Protein AF-A0A8B8C5D1-F1 (afdb_monomer_lite)

Foldseek 3Di:
DPPPADVVGPDDALLVVLVVVVVVVVVLVVVLLVVQLCVPVQSVDDDDPVCVVCVVVSSVVSVVCCVVPPDDPDPDPDPVVVVVVVVVSVVVSPDDDVVVVVCVVVVVVDPPPPPPPPPPPD

Organism: Crassostrea virginica (NCBI:txid6565)

Sequence (122 aa):
MPKFLMAGQKQMSTEDANMSRIVTKVRWVVESSNARIKRWRYLDRTLPTHQIPYIGDYVRIVCAVSNRFLPPLSSCSSKDQDEAEAAKMLHLSKQVNHLKAFIEENGLQRKVLFGNQLLKWC

InterPro domains:
  IPR027806 Harbinger transposase-derived nuclease domain [PF13359] (8-67)

Secondary structure (DSSP, 8-state):
--TTSPTT--S--HHHHHHHHHHHHHHHHHHHHHHHHHTSTTTTSPPPGGGGGGHHHHHHHHHHHHHHHSPPSSS-SSHHHHHHHHHHHHHHTTS--HHHHHHHHTTTTS-----S-SSS--

pLDDT: mean 83.56, std 15.03, range [33.16, 96.62]

Radius of gyration: 23.35 Å; chains: 1; bounding box: 40×37×72 Å

Structure (mmCIF, N/CA/C/O backbone):
data_AF-A0A8B8C5D1-F1
#
_entry.id   AF-A0A8B8C5D1-F1
#
loop_
_atom_site.group_PDB
_atom_site.id
_atom_site.type_symbol
_atom_site.label_atom_id
_atom_site.label_alt_id
_atom_site.label_comp_id
_atom_site.label_asym_id
_atom_site.label_entity_id
_atom_site.label_seq_id
_atom_site.pdbx_PDB_ins_code
_atom_site.Cartn_x
_atom_site.Cartn_y
_atom_site.Cartn_z
_atom_site.occupancy
_atom_site.B_iso_or_equiv
_atom_site.auth_seq_id
_atom_site.auth_comp_id
_atom_site.auth_asym_id
_atom_site.auth_atom_id
_atom_site.pdbx_PDB_model_num
ATOM 1 N N . MET A 1 1 ? -12.002 21.131 17.862 1.00 55.25 1 MET A N 1
ATOM 2 C CA . MET A 1 1 ? -12.616 19.837 17.479 1.00 55.25 1 MET A CA 1
ATOM 3 C C . MET A 1 1 ? -12.275 19.554 16.023 1.00 55.25 1 MET A C 1
ATOM 5 O O . MET A 1 1 ? -12.262 20.515 15.257 1.00 55.25 1 MET A O 1
ATOM 9 N N . PRO A 1 2 ? -11.963 18.303 15.633 1.00 72.69 2 PRO A N 1
ATOM 10 C CA . PRO A 1 2 ? -11.832 17.935 14.224 1.00 72.69 2 PRO A CA 1
ATOM 11 C C . PRO A 1 2 ? -13.116 18.282 13.462 1.00 72.69 2 PRO A C 1
ATOM 13 O O . PRO A 1 2 ? -14.205 18.026 13.968 1.00 72.69 2 PRO A O 1
ATOM 16 N N . LYS A 1 3 ? -12.998 18.850 12.254 1.00 78.38 3 LYS A N 1
ATOM 17 C CA . LYS A 1 3 ? -14.154 19.333 11.469 1.00 78.38 3 LYS A CA 1
ATOM 18 C C . LYS A 1 3 ? -15.160 18.237 11.084 1.00 78.38 3 LYS A C 1
ATOM 20 O O . LYS A 1 3 ? -16.280 18.560 10.720 1.00 78.38 3 LYS A O 1
ATOM 25 N N . PHE A 1 4 ? -14.758 16.968 11.148 1.00 80.38 4 PHE A N 1
ATOM 26 C CA . PHE A 1 4 ? -15.593 15.818 10.798 1.00 80.38 4 PHE A CA 1
ATOM 27 C C . PHE A 1 4 ? -16.437 15.278 11.966 1.00 80.38 4 PHE A C 1
ATOM 29 O O . PHE A 1 4 ? -17.219 14.358 11.761 1.00 80.38 4 PHE A O 1
ATOM 36 N N . LEU A 1 5 ? -16.279 15.806 13.185 1.00 84.25 5 LEU A N 1
ATOM 37 C CA . LEU A 1 5 ? -17.150 15.460 14.310 1.00 84.25 5 LEU A CA 1
ATOM 38 C C . LEU A 1 5 ? -18.279 16.482 14.419 1.00 84.25 5 LEU A C 1
ATOM 40 O O . LEU A 1 5 ? -18.033 17.689 14.361 1.00 84.25 5 LEU A O 1
ATOM 44 N N . MET A 1 6 ? -19.507 16.004 14.618 1.00 84.19 6 MET A N 1
ATOM 45 C CA . MET A 1 6 ? -20.639 16.889 14.883 1.00 84.19 6 MET A CA 1
ATOM 46 C C . MET A 1 6 ? -20.488 17.599 16.237 1.00 84.19 6 MET A C 1
ATOM 48 O O . MET A 1 6 ? -19.759 17.155 17.130 1.00 84.19 6 MET A O 1
ATOM 52 N N . ALA A 1 7 ? -21.182 18.725 16.410 1.00 80.31 7 ALA A N 1
ATOM 53 C CA . ALA A 1 7 ? -21.190 19.44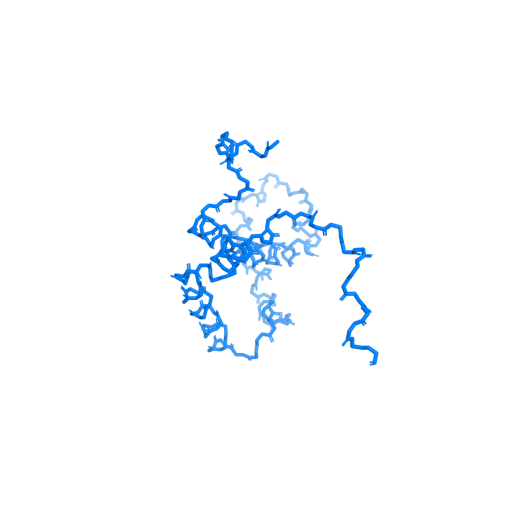1 17.682 1.00 80.31 7 ALA A CA 1
ATOM 54 C C . ALA A 1 7 ? -21.689 18.519 18.813 1.00 80.31 7 ALA A C 1
ATOM 56 O O . ALA A 1 7 ? -22.714 17.859 18.685 1.00 80.31 7 ALA A O 1
ATOM 57 N N . GLY A 1 8 ? -20.930 18.440 19.911 1.00 78.88 8 GLY A N 1
ATOM 58 C CA . GLY A 1 8 ? -21.210 17.530 21.033 1.00 78.88 8 GLY A CA 1
ATOM 59 C C . GLY A 1 8 ? -20.676 16.100 20.863 1.00 78.88 8 GLY A C 1
ATOM 60 O O . GLY A 1 8 ? -20.608 15.356 21.842 1.00 78.88 8 GLY A O 1
ATOM 61 N N . GLN A 1 9 ? -20.209 15.718 19.671 1.00 79.94 9 GLN A N 1
ATOM 62 C CA . GLN A 1 9 ? -19.676 14.386 19.407 1.00 79.94 9 GLN A CA 1
ATOM 63 C C . GLN A 1 9 ? -18.198 14.285 19.814 1.00 79.94 9 GLN A C 1
ATOM 65 O O . GLN A 1 9 ? -17.322 14.886 19.199 1.00 79.94 9 GLN A O 1
ATOM 70 N N . LYS A 1 10 ? -17.900 13.494 20.851 1.00 79.88 10 LYS A N 1
ATOM 71 C CA . LYS A 1 10 ? -16.522 13.305 21.352 1.00 79.88 10 LYS A CA 1
ATOM 72 C C . LYS A 1 10 ? -15.706 12.283 20.554 1.00 79.88 10 LYS A C 1
ATOM 74 O O . LYS A 1 10 ? -14.480 12.331 20.590 1.00 79.88 10 LYS A O 1
ATOM 79 N N . GLN A 1 11 ? -16.372 11.345 19.880 1.00 82.69 11 GLN A N 1
ATOM 80 C CA . GLN A 1 11 ? -15.751 10.230 19.158 1.00 82.69 11 GLN A CA 1
ATOM 81 C C . GLN A 1 11 ? -16.520 9.909 17.873 1.00 82.69 11 GLN A C 1
ATOM 83 O O . GLN A 1 11 ? -17.736 10.092 17.808 1.00 82.69 11 GLN A O 1
ATOM 88 N N . MET A 1 12 ? -15.812 9.391 16.869 1.00 85.31 12 MET A N 1
ATOM 89 C CA . MET A 1 12 ? -16.417 8.857 15.644 1.00 85.31 12 MET A CA 1
ATOM 90 C C . MET A 1 12 ? -17.360 7.689 15.960 1.00 85.31 12 MET A C 1
ATOM 92 O O . MET A 1 12 ? -17.261 7.062 17.022 1.00 85.31 12 MET A O 1
ATOM 96 N N . SER A 1 13 ? -18.270 7.380 15.035 1.00 87.62 13 SER A N 1
ATOM 97 C CA . SER A 1 13 ? -19.030 6.134 15.123 1.00 87.62 13 SER A CA 1
ATOM 98 C C . SER A 1 13 ? -18.072 4.931 15.073 1.00 87.62 13 SER A C 1
ATOM 100 O O . SER A 1 13 ? -16.930 5.038 14.614 1.00 87.62 13 SER A O 1
ATOM 102 N N . THR A 1 14 ? -18.513 3.774 15.578 1.00 88.88 14 THR A N 1
ATOM 103 C CA . THR A 1 14 ? -17.686 2.551 15.517 1.00 88.88 14 THR A CA 1
ATOM 104 C C . THR A 1 14 ? -17.405 2.161 14.068 1.00 88.88 14 THR A C 1
ATOM 106 O O . THR A 1 14 ? -16.284 1.780 13.744 1.00 88.88 14 THR A O 1
ATOM 109 N N . GLU A 1 15 ? -18.397 2.333 13.198 1.00 88.81 15 GLU A N 1
ATOM 110 C CA . GLU A 1 15 ? -18.291 2.072 11.767 1.00 88.81 15 GLU A CA 1
ATOM 111 C C . GLU A 1 15 ? -17.253 2.981 11.095 1.00 88.81 15 GLU A C 1
ATOM 113 O O . GLU A 1 15 ? -16.291 2.481 10.510 1.00 88.81 15 GLU A O 1
ATOM 118 N N . ASP A 1 16 ? -17.358 4.303 11.272 1.00 88.94 16 ASP A N 1
ATOM 119 C CA . ASP A 1 16 ? -16.422 5.259 10.665 1.00 88.94 16 ASP A CA 1
ATOM 120 C C . ASP A 1 16 ? -14.992 5.063 11.184 1.00 88.94 16 ASP A C 1
ATOM 122 O O . ASP A 1 16 ? -14.014 5.178 10.436 1.00 88.94 16 ASP A O 1
ATOM 126 N N . ALA A 1 17 ? -14.848 4.758 12.477 1.00 89.12 17 ALA A N 1
ATOM 127 C CA . ALA A 1 17 ? -13.552 4.474 13.082 1.00 89.12 17 ALA A CA 1
ATOM 128 C C . ALA A 1 17 ? -12.931 3.189 12.508 1.00 89.12 17 ALA A C 1
ATOM 130 O O . ALA A 1 17 ? -11.735 3.162 12.201 1.00 89.12 17 ALA A O 1
ATOM 131 N N . ASN A 1 18 ? -13.729 2.133 12.328 1.00 91.44 18 ASN A N 1
ATOM 132 C CA . ASN A 1 18 ? -13.271 0.876 11.740 1.00 91.44 18 ASN A CA 1
ATOM 133 C C . ASN A 1 18 ? -12.905 1.049 10.258 1.00 91.44 18 ASN A C 1
ATOM 135 O O . ASN A 1 18 ? -11.842 0.585 9.840 1.00 91.44 18 ASN A O 1
ATOM 139 N N . MET A 1 19 ? -13.704 1.791 9.487 1.00 90.50 19 MET A N 1
ATOM 140 C CA . MET A 1 19 ? -13.398 2.136 8.096 1.00 90.50 19 MET A CA 1
ATOM 141 C C . MET A 1 19 ? -12.093 2.937 7.988 1.00 90.50 19 MET A C 1
ATOM 143 O O . MET A 1 19 ? -11.204 2.590 7.209 1.00 90.50 19 MET A O 1
ATOM 147 N N . SER A 1 20 ? -11.913 3.942 8.848 1.00 90.38 20 SER A N 1
ATOM 148 C CA . SER A 1 20 ? -10.678 4.736 8.909 1.00 90.38 20 SER A CA 1
ATOM 149 C C . SER A 1 20 ? -9.450 3.880 9.239 1.00 90.38 20 SER A C 1
ATOM 151 O O . SER A 1 20 ? -8.363 4.097 8.691 1.00 90.38 20 SER A O 1
ATOM 153 N N . ARG A 1 21 ? -9.608 2.870 10.108 1.00 90.12 21 ARG A N 1
ATOM 154 C CA . ARG A 1 21 ? -8.540 1.918 10.447 1.00 90.12 21 ARG A CA 1
ATOM 155 C C . ARG A 1 21 ? -8.135 1.074 9.237 1.00 90.12 21 ARG A C 1
ATOM 157 O O . ARG A 1 21 ? -6.936 0.932 9.000 1.00 90.12 21 ARG A O 1
ATOM 164 N N . ILE A 1 22 ? -9.095 0.567 8.458 1.00 91.12 22 ILE A N 1
ATOM 165 C CA . ILE A 1 22 ? -8.814 -0.188 7.224 1.00 91.12 22 ILE A CA 1
ATOM 166 C C . ILE A 1 22 ? -8.070 0.691 6.217 1.00 91.12 22 ILE A C 1
ATOM 168 O O . ILE A 1 22 ? -7.004 0.303 5.741 1.00 91.12 22 ILE A O 1
ATOM 172 N N . VAL A 1 23 ? -8.576 1.899 5.944 1.00 92.06 23 VAL A N 1
ATOM 173 C CA . VAL A 1 23 ? -7.932 2.852 5.020 1.00 92.06 23 VAL A CA 1
ATOM 174 C C . VAL A 1 23 ? -6.497 3.138 5.452 1.00 92.06 23 VAL A C 1
ATOM 176 O O . VAL A 1 23 ? -5.575 3.121 4.637 1.00 92.06 23 VAL A O 1
ATOM 179 N N . THR A 1 24 ? -6.284 3.338 6.753 1.00 92.38 24 THR A N 1
ATOM 180 C CA . THR A 1 24 ? -4.945 3.561 7.301 1.00 92.38 24 THR A CA 1
ATOM 181 C C . THR A 1 24 ? -4.036 2.362 7.053 1.00 92.38 24 THR A C 1
ATOM 183 O O . THR A 1 24 ? -2.905 2.551 6.616 1.00 92.38 24 THR A O 1
ATOM 186 N N . LYS A 1 25 ? -4.509 1.131 7.279 1.00 88.75 25 LYS A N 1
ATOM 187 C CA . LYS A 1 25 ? -3.723 -0.089 7.035 1.00 88.75 25 LYS A CA 1
ATOM 188 C C . LYS A 1 25 ? -3.341 -0.257 5.564 1.00 88.75 25 LYS A C 1
ATOM 190 O O . LYS A 1 25 ? -2.181 -0.540 5.284 1.00 88.75 25 LYS A O 1
ATOM 195 N N . VAL A 1 26 ? -4.260 -0.00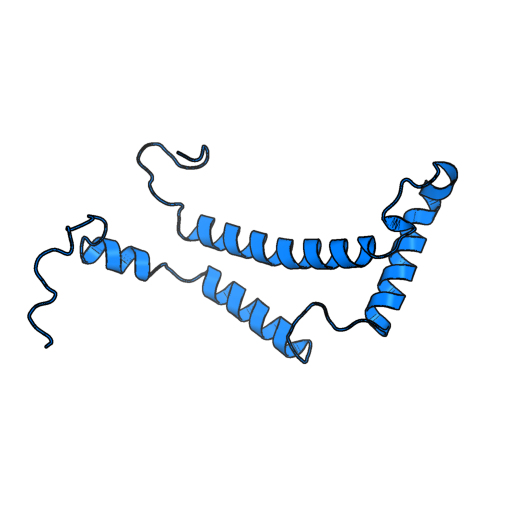7 4.634 1.00 90.56 26 VAL A N 1
ATOM 196 C CA . VAL A 1 26 ? -3.955 -0.033 3.191 1.00 90.56 26 VAL A CA 1
ATOM 197 C C . VAL A 1 26 ? -2.920 1.035 2.836 1.00 90.56 26 VAL A C 1
ATOM 199 O O . VAL A 1 26 ? -1.943 0.749 2.143 1.00 90.56 26 VAL A O 1
ATOM 202 N N . ARG A 1 27 ? -3.081 2.253 3.365 1.00 93.94 27 ARG A N 1
ATOM 203 C CA . ARG A 1 27 ? -2.129 3.350 3.158 1.00 93.94 27 ARG A CA 1
ATOM 204 C C . ARG A 1 27 ? -0.716 2.971 3.598 1.00 93.94 27 ARG A C 1
ATOM 206 O O . ARG A 1 27 ? 0.215 3.233 2.847 1.00 93.94 27 ARG A O 1
ATOM 213 N N . TRP A 1 28 ? -0.556 2.297 4.741 1.00 92.00 28 TRP A N 1
ATOM 214 C CA . TRP A 1 28 ? 0.754 1.804 5.191 1.00 92.00 28 TRP A CA 1
ATOM 215 C C . TRP A 1 28 ? 1.439 0.914 4.146 1.00 92.00 28 TRP A C 1
ATOM 217 O O . TRP A 1 28 ? 2.636 1.068 3.908 1.00 92.00 28 TRP A O 1
ATOM 227 N N . VAL A 1 29 ? 0.700 0.021 3.482 1.00 88.94 29 VAL A N 1
ATOM 228 C CA . VAL A 1 29 ? 1.254 -0.863 2.440 1.00 88.94 29 VAL A CA 1
ATOM 229 C C . VAL A 1 29 ? 1.682 -0.061 1.207 1.00 88.94 29 VAL A C 1
ATOM 231 O O . VAL A 1 29 ? 2.785 -0.255 0.686 1.00 88.94 29 VAL A O 1
ATOM 234 N N . VAL A 1 30 ? 0.842 0.880 0.767 1.00 93.00 30 VAL A N 1
ATOM 235 C CA . VAL A 1 30 ? 1.122 1.756 -0.383 1.00 93.00 30 VAL A CA 1
ATOM 236 C C . VAL A 1 30 ? 2.329 2.654 -0.113 1.00 93.00 30 VAL A C 1
ATOM 238 O O . VAL A 1 30 ? 3.242 2.731 -0.933 1.00 93.00 30 VAL A O 1
ATOM 241 N N . GLU A 1 31 ? 2.376 3.303 1.050 1.00 94.06 31 GLU A N 1
ATOM 242 C CA . GLU A 1 31 ? 3.492 4.156 1.463 1.00 94.06 31 GLU A CA 1
ATOM 243 C C . GLU A 1 31 ? 4.796 3.360 1.568 1.00 94.06 31 GLU A C 1
ATOM 245 O O . GLU A 1 31 ? 5.826 3.817 1.072 1.00 94.06 31 GLU A O 1
ATOM 250 N N . SER A 1 32 ? 4.752 2.145 2.122 1.00 91.38 32 SER A N 1
ATOM 251 C CA . SER A 1 32 ? 5.930 1.273 2.224 1.00 91.38 32 SER A CA 1
ATOM 252 C C . SER A 1 32 ? 6.449 0.839 0.849 1.00 91.38 32 SER A C 1
ATOM 254 O O . SER A 1 32 ? 7.660 0.815 0.612 1.00 91.38 32 SER A O 1
ATOM 256 N N . SER A 1 33 ? 5.540 0.560 -0.087 1.00 91.75 33 SER A N 1
ATOM 257 C CA . SER A 1 33 ? 5.877 0.240 -1.479 1.00 91.75 33 SER A CA 1
ATOM 258 C C . SER A 1 33 ? 6.499 1.444 -2.193 1.00 91.75 33 SER A C 1
ATOM 260 O O . SER A 1 33 ? 7.570 1.337 -2.792 1.00 91.75 33 SER A O 1
ATOM 262 N N . ASN A 1 34 ? 5.892 2.625 -2.054 1.00 92.38 34 ASN A N 1
ATOM 263 C CA . ASN A 1 34 ? 6.404 3.869 -2.628 1.00 92.38 34 ASN A CA 1
ATOM 264 C C . ASN A 1 34 ? 7.765 4.261 -2.048 1.00 92.38 34 ASN A C 1
ATOM 266 O O . ASN A 1 34 ? 8.637 4.716 -2.786 1.00 92.38 34 ASN A O 1
ATOM 270 N N . ALA A 1 35 ? 7.977 4.072 -0.745 1.00 92.50 35 ALA A N 1
ATOM 271 C CA . ALA A 1 35 ? 9.272 4.296 -0.115 1.00 92.50 35 ALA A CA 1
ATOM 272 C C . ALA A 1 35 ? 10.352 3.397 -0.733 1.00 92.50 35 ALA A C 1
ATOM 274 O O . ALA A 1 35 ? 11.471 3.849 -0.959 1.00 92.50 35 ALA A O 1
ATOM 275 N N . ARG A 1 36 ? 10.019 2.143 -1.068 1.00 92.81 36 ARG A N 1
ATOM 276 C CA . ARG A 1 36 ? 10.944 1.215 -1.731 1.00 92.81 36 ARG A CA 1
ATOM 277 C C . ARG A 1 36 ? 11.296 1.660 -3.150 1.00 92.81 36 ARG A C 1
A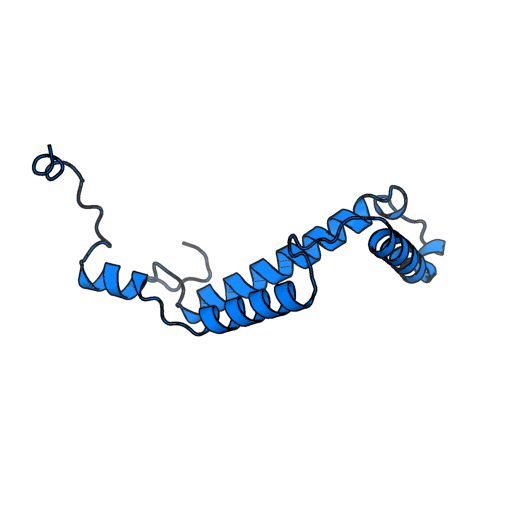TOM 279 O O . ARG A 1 36 ? 12.470 1.616 -3.502 1.00 92.81 36 ARG A O 1
ATOM 286 N N . ILE A 1 37 ? 10.327 2.142 -3.927 1.00 93.38 37 ILE A N 1
ATOM 287 C CA . ILE A 1 37 ? 10.568 2.685 -5.277 1.00 93.38 37 ILE A CA 1
ATOM 288 C C . ILE A 1 37 ? 11.465 3.929 -5.204 1.00 93.38 37 ILE A C 1
ATOM 290 O O . ILE A 1 37 ? 12.440 4.033 -5.944 1.00 93.38 37 ILE A O 1
ATOM 294 N N . LYS A 1 38 ? 11.204 4.834 -4.254 1.00 91.75 38 LYS A N 1
ATOM 295 C CA . LYS A 1 38 ? 11.994 6.063 -4.070 1.00 91.75 38 LYS A CA 1
ATOM 296 C C . LYS A 1 38 ? 13.415 5.836 -3.544 1.00 91.75 38 LYS A C 1
ATOM 298 O O . LYS A 1 38 ? 14.237 6.733 -3.632 1.00 91.75 38 LYS A O 1
ATOM 303 N N . ARG A 1 39 ? 13.769 4.638 -3.058 1.00 91.44 39 ARG A N 1
ATOM 304 C CA . ARG A 1 39 ? 15.179 4.314 -2.742 1.00 91.44 39 ARG A CA 1
ATOM 305 C C . ARG A 1 39 ? 16.077 4.310 -3.981 1.00 91.44 39 ARG A C 1
ATOM 307 O O . ARG A 1 39 ? 17.296 4.402 -3.856 1.00 91.44 39 ARG A O 1
AT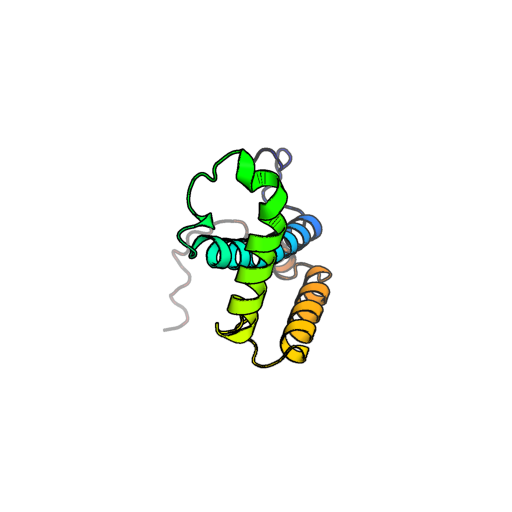OM 314 N N . TRP A 1 40 ? 15.500 4.180 -5.172 1.00 91.88 40 TRP A N 1
ATOM 315 C CA . TRP A 1 40 ? 16.249 4.164 -6.418 1.00 91.88 40 TRP A CA 1
ATOM 316 C C . TRP A 1 40 ? 16.568 5.595 -6.838 1.00 91.88 40 TRP A C 1
ATOM 318 O O . TRP A 1 40 ? 15.683 6.333 -7.260 1.00 91.88 40 TRP A O 1
ATOM 328 N N . ARG A 1 41 ? 17.853 5.970 -6.773 1.00 90.62 41 ARG A N 1
ATOM 329 C CA . ARG A 1 41 ? 18.353 7.335 -7.041 1.00 90.62 41 ARG A CA 1
ATOM 330 C C . ARG A 1 41 ? 17.830 7.956 -8.342 1.00 90.62 41 ARG A C 1
ATOM 332 O O . ARG A 1 41 ? 17.701 9.172 -8.421 1.00 90.62 41 ARG A O 1
ATOM 339 N N . TYR A 1 42 ? 17.571 7.134 -9.358 1.00 89.75 42 TYR A N 1
ATOM 340 C CA . TYR A 1 42 ? 17.006 7.586 -10.627 1.00 89.75 42 TYR A CA 1
ATOM 341 C C . TYR A 1 42 ? 15.549 8.060 -10.490 1.00 89.75 42 TYR A C 1
ATOM 343 O O . TYR A 1 42 ? 15.199 9.099 -11.035 1.00 89.75 42 TYR A O 1
ATOM 351 N N . LEU A 1 43 ? 14.723 7.337 -9.726 1.00 90.12 43 LEU A N 1
ATOM 352 C CA . LEU A 1 43 ? 13.298 7.628 -9.522 1.00 90.12 43 LEU A CA 1
ATOM 353 C C . LEU A 1 43 ? 13.031 8.627 -8.385 1.00 90.12 43 LEU A C 1
ATOM 355 O O . LEU A 1 43 ? 11.922 9.137 -8.269 1.00 90.12 43 LEU A O 1
ATOM 359 N N . ASP A 1 44 ? 14.032 8.906 -7.552 1.00 88.94 44 ASP A N 1
ATOM 360 C CA . ASP A 1 44 ? 13.968 9.915 -6.485 1.00 88.94 44 ASP A CA 1
ATOM 361 C C . ASP A 1 44 ? 14.173 11.355 -6.996 1.00 88.94 44 ASP A C 1
ATOM 363 O O . ASP A 1 44 ? 13.921 12.328 -6.290 1.00 88.94 44 ASP A O 1
ATOM 367 N N . ARG A 1 45 ? 14.655 11.515 -8.235 1.00 87.06 45 ARG A N 1
ATOM 368 C CA . ARG A 1 45 ? 15.004 12.814 -8.826 1.00 87.06 45 ARG A CA 1
ATOM 369 C C . ARG A 1 45 ? 14.038 13.220 -9.931 1.00 87.06 45 ARG A C 1
ATOM 371 O O . ARG A 1 45 ? 13.284 12.410 -10.462 1.00 87.06 45 ARG A O 1
ATOM 378 N N . THR A 1 46 ? 14.111 14.491 -10.318 1.00 89.38 46 THR A N 1
ATOM 379 C CA . THR A 1 46 ? 13.393 15.009 -11.483 1.00 89.38 46 THR A CA 1
ATOM 380 C C . THR A 1 46 ? 13.865 14.302 -12.750 1.00 89.38 46 THR A C 1
ATOM 382 O O . THR A 1 46 ? 15.045 14.364 -13.105 1.00 89.38 46 THR A O 1
ATOM 385 N N . LEU A 1 47 ? 12.929 13.650 -13.438 1.00 88.06 47 LEU A N 1
ATOM 386 C CA . LEU A 1 47 ? 13.180 13.022 -14.727 1.00 88.06 47 LEU A CA 1
ATOM 387 C C . LEU A 1 47 ? 13.029 14.046 -15.863 1.00 88.06 47 LEU A C 1
ATOM 389 O O . LEU A 1 47 ? 12.119 14.876 -15.819 1.00 88.06 47 LEU A O 1
ATOM 393 N N . PRO A 1 48 ? 13.884 13.993 -16.898 1.00 91.69 48 PRO A N 1
ATOM 394 C CA . PRO A 1 48 ? 13.703 14.805 -18.095 1.00 91.69 48 PRO A CA 1
ATOM 395 C C . PRO A 1 48 ? 12.369 14.507 -18.797 1.00 91.69 48 PRO A C 1
ATOM 397 O O . PRO A 1 48 ? 11.959 13.351 -18.884 1.00 91.69 48 PRO A O 1
ATOM 400 N N . THR A 1 49 ? 11.736 15.520 -19.394 1.00 94.00 49 THR A N 1
ATOM 401 C CA . THR A 1 49 ? 10.417 15.397 -20.053 1.00 94.00 49 THR A CA 1
ATOM 402 C C . THR A 1 49 ? 10.374 14.315 -21.138 1.00 94.00 49 THR A C 1
ATOM 404 O O . THR A 1 49 ? 9.375 13.615 -21.276 1.00 94.00 49 THR A O 1
ATOM 407 N N . HIS A 1 50 ? 11.475 14.113 -21.870 1.00 94.81 50 HIS A N 1
ATOM 408 C CA . HIS A 1 50 ? 11.567 13.084 -22.914 1.00 94.81 50 HIS A CA 1
ATOM 409 C C . HIS A 1 50 ? 11.511 11.646 -22.369 1.00 94.81 50 HIS A C 1
ATOM 411 O O . HIS A 1 50 ? 11.299 10.716 -23.140 1.00 94.81 50 HIS A O 1
ATOM 417 N N . GLN A 1 51 ? 11.688 11.460 -21.056 1.00 93.25 51 GLN A N 1
ATOM 418 C CA . GLN A 1 51 ? 11.625 10.159 -20.393 1.00 93.25 51 GLN A CA 1
ATOM 419 C C . GLN A 1 51 ? 10.236 9.822 -19.836 1.00 93.25 51 GLN A C 1
ATOM 421 O O . GLN A 1 51 ? 9.999 8.684 -19.437 1.00 93.25 51 GLN A O 1
ATOM 426 N N . ILE A 1 52 ? 9.299 10.780 -19.825 1.00 90.69 52 ILE A N 1
ATOM 427 C CA . ILE A 1 52 ? 7.927 10.572 -19.333 1.00 90.69 52 ILE A CA 1
ATOM 428 C C . ILE A 1 52 ? 7.246 9.354 -19.985 1.00 90.69 52 ILE A C 1
ATOM 430 O O . ILE A 1 52 ? 6.643 8.579 -19.240 1.00 90.69 52 ILE A O 1
ATOM 434 N N . PRO A 1 53 ? 7.369 9.105 -21.308 1.00 96.31 53 PRO A N 1
ATOM 435 C CA . PRO A 1 53 ? 6.753 7.930 -21.931 1.00 96.31 53 PRO A CA 1
ATOM 436 C C . PRO A 1 53 ? 7.226 6.587 -21.353 1.00 96.31 53 PRO A C 1
ATOM 438 O O . PRO A 1 53 ? 6.481 5.613 -21.396 1.00 96.31 53 PRO A O 1
ATOM 441 N N . TYR A 1 54 ? 8.431 6.534 -20.775 1.00 95.00 54 TYR A N 1
ATOM 442 C CA . TYR A 1 54 ? 9.069 5.304 -20.290 1.00 95.00 54 TYR A CA 1
ATOM 443 C C . TYR A 1 54 ? 8.972 5.119 -18.769 1.00 95.00 54 TYR A C 1
ATOM 445 O O . TYR A 1 54 ? 9.422 4.104 -18.236 1.00 95.00 54 TYR A O 1
ATOM 453 N N . ILE A 1 55 ? 8.367 6.064 -18.037 1.00 93.12 55 ILE A N 1
ATOM 454 C CA . ILE A 1 55 ? 8.326 6.020 -16.566 1.00 93.12 55 ILE A CA 1
ATOM 455 C C . ILE A 1 55 ? 7.660 4.746 -16.033 1.00 93.12 55 ILE A C 1
ATOM 457 O O . ILE A 1 55 ? 8.110 4.168 -15.042 1.00 93.12 55 ILE A O 1
ATOM 461 N N . GLY A 1 56 ? 6.624 4.266 -16.728 1.00 94.38 56 GLY A N 1
ATOM 462 C CA . GLY A 1 56 ? 5.943 3.021 -16.389 1.00 94.38 56 GLY A CA 1
ATOM 463 C C . GLY A 1 56 ? 6.853 1.799 -16.514 1.00 94.38 56 GLY A C 1
ATOM 464 O O . GLY A 1 56 ? 6.738 0.866 -15.719 1.00 94.38 56 GLY A O 1
ATOM 465 N N . ASP A 1 57 ? 7.785 1.800 -17.466 1.00 96.62 57 ASP A N 1
ATOM 466 C CA . ASP A 1 57 ? 8.744 0.708 -17.648 1.00 96.62 57 ASP A CA 1
ATOM 467 C C . ASP A 1 57 ? 9.809 0.736 -16.558 1.00 96.62 57 ASP A C 1
ATOM 469 O O . ASP A 1 57 ? 10.094 -0.297 -15.954 1.00 96.62 57 ASP A O 1
ATOM 473 N N . TYR A 1 58 ? 10.319 1.919 -16.210 1.00 94.44 58 TYR A N 1
ATOM 474 C CA . TYR A 1 58 ? 11.279 2.064 -15.114 1.00 94.44 58 TYR A CA 1
ATOM 475 C C . TYR A 1 58 ? 10.716 1.575 -13.783 1.00 94.44 58 TYR A C 1
ATOM 477 O O . TYR A 1 58 ? 11.380 0.815 -13.076 1.00 94.44 58 TYR A O 1
ATOM 485 N N . VAL A 1 59 ? 9.478 1.959 -13.458 1.00 94.56 59 VAL A N 1
ATOM 486 C CA . VAL A 1 59 ? 8.808 1.495 -12.237 1.00 94.56 59 VAL A CA 1
ATOM 487 C C . VAL A 1 59 ? 8.607 -0.021 -12.276 1.00 94.56 59 VAL A C 1
ATOM 489 O O . VAL A 1 59 ? 8.907 -0.689 -11.289 1.00 94.56 59 VAL A O 1
ATOM 492 N N . ARG A 1 60 ? 8.171 -0.596 -13.406 1.00 96.31 60 ARG A N 1
ATOM 493 C CA . ARG A 1 60 ? 8.004 -2.054 -13.551 1.00 96.31 60 ARG A CA 1
ATOM 494 C C . ARG A 1 60 ? 9.316 -2.812 -13.355 1.00 96.31 60 ARG A C 1
ATOM 496 O O . ARG A 1 60 ? 9.331 -3.792 -12.611 1.00 96.31 60 ARG A O 1
ATOM 503 N N . ILE A 1 61 ? 10.408 -2.339 -13.956 1.00 95.69 61 ILE A N 1
ATOM 504 C CA . ILE A 1 61 ? 11.746 -2.926 -13.804 1.00 95.69 61 ILE A CA 1
ATOM 505 C C . ILE A 1 61 ? 12.179 -2.875 -12.335 1.00 95.69 61 ILE A C 1
ATOM 507 O O . ILE A 1 61 ? 12.528 -3.903 -11.754 1.00 95.69 61 ILE A O 1
ATOM 511 N N . VAL A 1 62 ? 12.099 -1.702 -11.703 1.00 94.81 62 VAL A N 1
ATOM 512 C CA . VAL A 1 62 ? 12.472 -1.512 -10.293 1.00 94.81 62 VAL A CA 1
ATOM 513 C C . VAL A 1 62 ? 11.644 -2.396 -9.360 1.00 94.81 62 VAL A C 1
ATOM 515 O O . VAL A 1 62 ? 12.194 -3.011 -8.442 1.00 94.81 62 VAL A O 1
ATOM 518 N N . CYS A 1 63 ? 10.338 -2.503 -9.597 1.00 94.25 63 CYS A N 1
ATOM 519 C CA . CYS A 1 63 ? 9.454 -3.374 -8.830 1.00 94.25 63 CYS A CA 1
ATOM 520 C C . CYS A 1 63 ? 9.798 -4.855 -9.032 1.00 94.25 63 CYS A C 1
ATOM 522 O O . CYS A 1 63 ? 9.855 -5.591 -8.052 1.00 94.25 63 CYS A O 1
ATOM 524 N N . ALA A 1 64 ? 10.089 -5.296 -10.259 1.00 95.25 64 ALA A N 1
ATOM 525 C CA . ALA A 1 64 ? 10.482 -6.679 -10.536 1.00 95.25 64 ALA A CA 1
ATOM 526 C C . ALA A 1 64 ? 11.787 -7.059 -9.820 1.00 95.25 64 ALA A C 1
ATOM 528 O O . ALA A 1 64 ? 11.852 -8.095 -9.155 1.00 95.25 64 ALA A O 1
ATOM 529 N N . VAL A 1 65 ? 12.800 -6.188 -9.883 1.00 94.50 65 VAL A N 1
ATOM 530 C CA . VAL A 1 65 ? 14.070 -6.377 -9.162 1.00 94.50 65 VAL A CA 1
ATOM 531 C C . VAL A 1 65 ? 13.828 -6.390 -7.651 1.00 94.50 65 VAL A C 1
ATOM 533 O O . VAL A 1 65 ? 14.296 -7.284 -6.948 1.00 94.50 65 VAL A O 1
ATOM 536 N N . SER A 1 66 ? 13.032 -5.447 -7.146 1.00 92.75 66 SER A N 1
ATOM 537 C CA . SER A 1 66 ? 12.682 -5.368 -5.726 1.00 92.75 66 SER A CA 1
ATOM 538 C C . SER A 1 66 ? 11.971 -6.628 -5.232 1.00 92.75 66 SER A C 1
ATOM 540 O O . SER A 1 66 ? 12.317 -7.145 -4.177 1.00 92.75 66 SER A O 1
ATOM 542 N N . ASN A 1 67 ? 11.017 -7.155 -5.995 1.00 90.81 67 ASN A N 1
ATOM 543 C CA . ASN A 1 67 ? 10.264 -8.353 -5.625 1.00 90.81 67 ASN A CA 1
ATOM 544 C C . ASN A 1 67 ? 11.120 -9.623 -5.655 1.00 90.81 67 ASN A C 1
ATOM 546 O O . ASN A 1 67 ? 10.810 -10.579 -4.950 1.00 90.81 67 ASN A O 1
ATOM 550 N N . ARG A 1 68 ? 12.180 -9.650 -6.472 1.00 92.44 68 ARG A N 1
ATOM 551 C CA . ARG A 1 68 ? 13.083 -10.799 -6.568 1.00 92.44 68 ARG A CA 1
ATOM 552 C C . ARG A 1 68 ? 14.140 -10.820 -5.467 1.00 92.44 68 ARG A C 1
ATOM 554 O O . ARG A 1 68 ? 14.487 -11.904 -5.008 1.00 92.44 68 ARG A O 1
ATOM 561 N N . PHE A 1 69 ? 14.682 -9.660 -5.098 1.00 92.19 69 PHE A N 1
ATOM 562 C CA . PHE A 1 69 ? 15.905 -9.585 -4.288 1.00 92.19 69 PHE A CA 1
ATOM 563 C C . PHE A 1 69 ? 15.741 -8.898 -2.931 1.00 92.19 69 PHE A C 1
ATOM 565 O O . PHE A 1 69 ? 16.604 -9.066 -2.073 1.00 92.19 69 PHE A O 1
ATOM 572 N N . LEU A 1 70 ? 14.678 -8.119 -2.708 1.00 89.25 70 LEU A N 1
ATOM 573 C CA . LEU A 1 70 ? 14.436 -7.497 -1.406 1.00 89.25 70 LEU A CA 1
ATOM 574 C C . LEU A 1 70 ? 13.494 -8.362 -0.563 1.00 89.25 70 LEU A C 1
ATOM 576 O O . LEU A 1 70 ? 12.606 -9.015 -1.113 1.00 89.25 70 LEU A O 1
ATOM 580 N N . PRO A 1 71 ? 13.618 -8.312 0.776 1.00 88.69 71 PRO A N 1
ATOM 581 C CA . PRO A 1 71 ? 12.667 -8.969 1.659 1.00 88.69 71 PRO A CA 1
ATOM 582 C C . PRO A 1 71 ? 11.224 -8.518 1.382 1.00 88.69 71 PRO A C 1
ATOM 584 O O . PRO A 1 71 ? 11.012 -7.356 0.988 1.00 88.69 71 PRO A O 1
ATOM 587 N N . PRO A 1 72 ? 10.224 -9.383 1.621 1.00 86.19 72 PRO A N 1
ATOM 588 C CA . PRO A 1 72 ? 8.819 -8.996 1.574 1.00 86.19 72 PRO A CA 1
ATOM 589 C C . PRO A 1 72 ? 8.543 -7.737 2.408 1.00 86.19 72 PRO A C 1
ATOM 591 O O . PRO A 1 72 ? 9.235 -7.444 3.382 1.00 86.19 72 PRO A O 1
ATOM 594 N N . LEU A 1 73 ? 7.558 -6.942 1.984 1.00 84.31 73 LEU A N 1
ATOM 595 C CA . LEU A 1 73 ? 7.096 -5.796 2.779 1.00 84.31 73 LEU A CA 1
ATOM 596 C C . LEU A 1 73 ? 6.298 -6.246 4.005 1.00 84.31 73 LEU A C 1
ATOM 598 O O . LEU A 1 73 ? 6.285 -5.540 5.010 1.00 84.31 73 LEU A O 1
ATOM 602 N N . SER A 1 74 ? 5.640 -7.402 3.906 1.00 81.88 74 SER A N 1
ATOM 603 C CA . SER A 1 74 ? 4.991 -8.039 5.042 1.00 81.88 74 SER A CA 1
ATOM 604 C C . SER A 1 74 ? 6.018 -8.733 5.933 1.00 81.88 74 SER A C 1
ATOM 606 O O . SER A 1 74 ? 7.023 -9.261 5.457 1.00 81.88 74 SER A O 1
ATOM 608 N N . SER A 1 75 ? 5.739 -8.746 7.234 1.00 74.44 75 SER A N 1
ATOM 609 C CA . SER A 1 75 ? 6.444 -9.577 8.209 1.00 74.44 75 SER A CA 1
ATOM 610 C C . SER A 1 75 ? 5.976 -11.035 8.194 1.00 74.44 75 SER A C 1
ATOM 612 O O . SER A 1 75 ? 6.600 -11.872 8.842 1.00 74.44 75 SER A O 1
ATOM 614 N N . CYS A 1 76 ? 4.867 -11.342 7.515 1.00 72.88 76 CYS A N 1
ATOM 615 C CA . CYS A 1 76 ? 4.370 -12.704 7.389 1.00 72.88 76 CYS A CA 1
ATOM 616 C C . CYS A 1 76 ? 5.284 -13.548 6.496 1.00 72.88 76 CYS A C 1
ATOM 618 O O . CYS A 1 76 ? 5.858 -13.084 5.512 1.00 72.88 76 CYS A O 1
ATOM 620 N N . SER A 1 77 ? 5.411 -14.819 6.867 1.00 72.56 77 SER A N 1
ATOM 621 C CA . SER A 1 77 ? 6.311 -15.773 6.211 1.00 72.56 77 SER A CA 1
ATOM 622 C C . SER A 1 77 ? 5.727 -16.383 4.931 1.00 72.56 77 SER A C 1
ATOM 624 O O . SER A 1 77 ? 6.470 -16.939 4.124 1.00 72.56 77 SER A O 1
ATOM 626 N N . SER A 1 78 ? 4.412 -16.262 4.720 1.00 80.44 78 SER A N 1
ATOM 627 C CA . SER A 1 78 ? 3.709 -16.776 3.543 1.00 80.44 78 SER A CA 1
ATOM 628 C C . SER A 1 78 ? 2.522 -15.893 3.150 1.00 80.44 78 SER A C 1
ATOM 630 O O . SER A 1 78 ? 1.995 -15.136 3.966 1.00 80.44 78 SER A O 1
ATOM 632 N N . LYS A 1 79 ? 2.072 -16.033 1.895 1.00 81.94 79 LYS A N 1
ATOM 633 C CA . LYS A 1 79 ? 0.868 -15.356 1.386 1.00 81.94 79 LYS A CA 1
ATOM 634 C C . LYS A 1 79 ? -0.388 -15.743 2.169 1.00 81.94 79 LYS A C 1
ATOM 636 O O . LYS A 1 79 ? -1.190 -14.876 2.484 1.00 81.94 79 LYS A O 1
ATOM 641 N N . ASP A 1 80 ? -0.514 -17.011 2.550 1.00 86.81 80 ASP A N 1
ATOM 642 C CA . ASP A 1 80 ? -1.675 -17.507 3.300 1.00 86.81 80 ASP A CA 1
ATOM 643 C C . ASP A 1 80 ? -1.820 -16.804 4.660 1.00 86.81 80 ASP A C 1
ATOM 645 O O . ASP A 1 80 ? -2.928 -16.547 5.127 1.00 86.81 80 ASP A O 1
ATOM 649 N N . GLN A 1 81 ? -0.698 -16.449 5.297 1.00 86.56 81 GLN A N 1
ATOM 650 C CA . GLN A 1 81 ? -0.702 -15.688 6.549 1.00 86.56 81 GLN A CA 1
ATOM 651 C C . GLN A 1 81 ? -1.140 -14.235 6.337 1.00 86.56 81 GLN A C 1
ATOM 653 O O . GLN A 1 81 ? -1.888 -13.706 7.160 1.00 86.56 81 GLN A O 1
ATOM 658 N N . ASP A 1 82 ? -0.718 -13.604 5.237 1.00 85.50 82 ASP A N 1
ATOM 659 C CA . ASP A 1 82 ? -1.180 -12.260 4.868 1.00 85.50 82 ASP A CA 1
ATOM 660 C C . ASP A 1 82 ? -2.693 -12.247 4.608 1.00 85.50 82 ASP A C 1
ATOM 662 O O . ASP A 1 82 ? -3.404 -11.354 5.077 1.00 85.50 82 ASP A O 1
ATOM 666 N N . GLU A 1 83 ? -3.204 -13.260 3.904 1.00 89.06 83 GLU A N 1
ATOM 667 C CA . GLU A 1 83 ? -4.636 -13.422 3.638 1.00 89.06 83 GLU A CA 1
ATOM 668 C C . GLU A 1 83 ? -5.430 -13.661 4.926 1.00 89.06 83 GLU A C 1
ATOM 670 O O . GLU A 1 83 ? -6.471 -13.031 5.138 1.00 89.06 83 GLU A O 1
ATOM 675 N N . ALA A 1 84 ? -4.921 -14.505 5.827 1.00 90.88 84 ALA A N 1
ATOM 676 C CA . ALA A 1 84 ? -5.540 -14.753 7.124 1.00 90.88 84 ALA A CA 1
ATOM 677 C C . ALA A 1 84 ? -5.597 -13.484 7.994 1.00 90.88 84 ALA A C 1
ATOM 679 O O . ALA A 1 84 ? -6.629 -13.196 8.607 1.00 90.88 84 ALA A O 1
ATOM 680 N N . GLU A 1 85 ? -4.526 -12.687 8.030 1.00 87.81 85 GLU A N 1
ATOM 681 C CA . GLU A 1 85 ? -4.490 -11.433 8.789 1.00 87.81 85 GLU A CA 1
ATOM 682 C C . GLU A 1 85 ? -5.420 -10.373 8.169 1.00 87.81 85 GLU A C 1
ATOM 684 O O . GLU A 1 85 ? -6.130 -9.665 8.890 1.00 87.81 85 GLU A O 1
ATOM 689 N N . ALA A 1 86 ? -5.502 -10.300 6.836 1.00 88.75 86 ALA A N 1
ATOM 690 C CA . ALA A 1 86 ? -6.462 -9.441 6.145 1.00 88.75 86 ALA A CA 1
ATOM 691 C C . ALA A 1 86 ? -7.915 -9.848 6.449 1.00 88.75 86 ALA A C 1
ATOM 693 O O . ALA A 1 86 ? -8.742 -8.994 6.787 1.00 88.75 86 ALA A O 1
ATOM 694 N N . ALA A 1 87 ? -8.224 -11.148 6.408 1.00 92.50 87 ALA A N 1
ATOM 695 C CA . ALA A 1 87 ? -9.541 -11.679 6.757 1.00 92.50 87 ALA A CA 1
ATOM 696 C C . ALA A 1 87 ? -9.903 -11.382 8.220 1.00 92.50 87 ALA A C 1
ATOM 698 O O . ALA A 1 87 ? -11.019 -10.946 8.514 1.00 92.50 87 ALA A O 1
ATOM 699 N N . LYS A 1 88 ? -8.942 -11.529 9.138 1.00 92.56 88 LYS A N 1
ATOM 700 C CA . LYS A 1 88 ? -9.101 -11.161 10.549 1.00 92.56 88 LYS A CA 1
ATOM 701 C C . LYS A 1 88 ? -9.388 -9.669 10.714 1.00 92.56 88 LYS A C 1
ATOM 703 O O . LYS A 1 88 ? -10.313 -9.312 11.442 1.00 92.56 88 LYS A O 1
ATOM 708 N N . MET A 1 89 ? -8.660 -8.791 10.022 1.00 90.31 89 MET A N 1
ATOM 709 C CA . MET A 1 89 ? -8.922 -7.346 10.056 1.00 90.31 89 MET A CA 1
ATOM 710 C C . MET A 1 89 ? -10.329 -6.999 9.549 1.00 90.31 89 MET A C 1
ATOM 712 O O . MET A 1 89 ? -11.005 -6.168 10.159 1.00 90.31 89 MET A O 1
ATOM 716 N N . LEU A 1 90 ? -10.791 -7.652 8.480 1.00 91.88 90 LEU A N 1
ATOM 717 C CA . LEU A 1 90 ? -12.148 -7.485 7.945 1.00 91.88 90 LEU A CA 1
ATOM 718 C C . LEU A 1 90 ? -13.232 -8.048 8.869 1.00 91.88 90 LEU A C 1
ATOM 720 O O . LEU A 1 90 ? -14.348 -7.535 8.895 1.00 91.88 90 LEU A O 1
ATOM 724 N N . HIS A 1 91 ? -12.934 -9.104 9.620 1.00 92.81 91 HIS A N 1
ATOM 725 C CA . HIS A 1 91 ? -13.848 -9.617 10.632 1.00 92.81 91 HIS A CA 1
ATOM 726 C C . HIS A 1 91 ? -13.967 -8.635 11.806 1.00 92.81 91 HIS A C 1
ATOM 728 O O . HIS A 1 91 ? -15.073 -8.252 12.184 1.00 92.81 91 HIS A O 1
ATOM 734 N N . LEU A 1 92 ? -12.833 -8.163 12.336 1.00 90.00 92 LEU A N 1
ATOM 735 C CA . LEU A 1 92 ? -12.783 -7.217 13.456 1.00 90.00 92 LEU A CA 1
ATOM 736 C C . LEU A 1 92 ? -13.415 -5.861 13.122 1.00 90.00 92 LEU A C 1
ATOM 738 O O . LEU A 1 92 ? -13.960 -5.207 14.007 1.00 90.00 92 LEU A O 1
ATOM 742 N N . SER A 1 93 ? -13.379 -5.427 11.860 1.00 89.88 93 SER A N 1
AT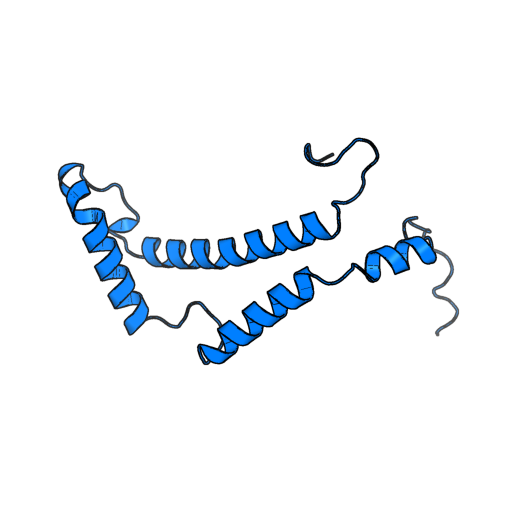OM 743 C CA . SER A 1 93 ? -14.014 -4.168 11.452 1.00 89.88 93 SER A CA 1
ATOM 744 C C . SER A 1 93 ? -15.542 -4.200 11.523 1.00 89.88 93 SER A C 1
ATOM 746 O O . SER A 1 93 ? -16.164 -3.145 11.638 1.00 89.88 93 SER A O 1
ATOM 748 N N . LYS A 1 94 ? -16.144 -5.394 11.490 1.00 89.62 94 LYS A N 1
ATOM 749 C CA . LYS A 1 94 ? -17.593 -5.597 11.621 1.00 89.62 94 LYS A CA 1
ATOM 750 C C . LYS A 1 94 ? -18.038 -5.750 13.074 1.00 89.62 94 LYS A C 1
ATOM 752 O O . LYS A 1 94 ? -19.236 -5.783 13.341 1.00 89.62 94 LYS A O 1
ATOM 757 N N . GLN A 1 95 ? -17.098 -5.870 14.010 1.00 87.88 95 GLN A N 1
ATOM 758 C CA . GLN A 1 95 ? -17.425 -6.034 15.419 1.00 87.88 95 GLN A CA 1
ATOM 759 C C . GLN A 1 95 ? -17.818 -4.706 16.067 1.00 87.88 95 GLN A C 1
ATOM 761 O O . GLN A 1 95 ? -17.303 -3.632 15.742 1.00 87.88 95 GLN A O 1
ATOM 766 N N . VAL A 1 96 ? -18.738 -4.807 17.025 1.00 85.81 96 VAL A N 1
ATOM 767 C CA . VAL A 1 96 ? -19.171 -3.685 17.853 1.00 85.81 96 VAL A CA 1
ATOM 768 C C . VAL A 1 96 ? -18.085 -3.302 18.858 1.00 85.81 96 VAL A C 1
ATOM 770 O O . VAL A 1 96 ? -17.291 -4.126 19.312 1.00 85.81 96 VAL A O 1
ATOM 773 N N . ASN A 1 97 ? -18.039 -2.025 19.229 1.00 87.25 97 ASN A N 1
ATOM 774 C CA . ASN A 1 97 ? -17.042 -1.526 20.166 1.00 87.25 97 ASN A CA 1
ATOM 775 C C . ASN A 1 97 ? -17.466 -1.807 21.616 1.00 87.25 97 ASN A C 1
ATOM 777 O O . ASN A 1 97 ? -18.068 -0.961 22.278 1.00 87.25 97 ASN A O 1
ATOM 781 N N . HIS A 1 98 ? -17.121 -2.995 22.112 1.00 86.81 98 HIS A N 1
ATOM 782 C CA . HIS A 1 98 ? -17.399 -3.407 23.491 1.00 86.81 98 HIS A CA 1
ATOM 783 C C . HIS A 1 98 ? -16.751 -2.487 24.537 1.00 86.81 98 HIS A C 1
ATOM 785 O O . HIS A 1 98 ? -17.328 -2.259 25.596 1.00 86.81 98 HIS A O 1
ATOM 791 N N . LEU A 1 99 ? -15.587 -1.899 24.232 1.00 85.19 99 LEU A N 1
ATOM 792 C CA . LEU A 1 99 ? -14.926 -0.953 25.131 1.00 85.19 99 LEU A CA 1
ATOM 793 C C . LEU A 1 99 ? -15.746 0.332 25.290 1.00 85.19 99 LEU A C 1
ATOM 795 O O . LEU A 1 99 ? -15.871 0.843 26.397 1.00 85.19 99 LEU A O 1
ATOM 799 N N . LYS A 1 100 ? -16.332 0.844 24.202 1.00 84.62 100 LYS A N 1
ATOM 800 C CA . LYS A 1 100 ? -17.220 2.010 24.271 1.00 84.62 100 LYS A CA 1
ATOM 801 C C . LYS A 1 100 ? -18.410 1.727 25.192 1.00 84.62 100 LYS A C 1
ATOM 803 O O . LYS A 1 100 ? -18.664 2.533 26.083 1.00 84.62 100 LYS A O 1
ATOM 808 N N . ALA A 1 101 ? -19.059 0.574 25.022 1.00 86.12 101 ALA A N 1
ATOM 809 C CA . ALA A 1 101 ? -20.168 0.151 25.877 1.00 86.12 101 ALA A CA 1
ATOM 810 C C . ALA A 1 101 ? -19.744 0.061 27.354 1.00 86.12 101 ALA A C 1
ATOM 812 O O . ALA A 1 101 ? -20.396 0.639 28.215 1.00 86.12 101 ALA A O 1
ATOM 813 N N . PHE A 1 102 ? -18.593 -0.556 27.636 1.00 87.88 102 PHE A N 1
ATOM 814 C CA . PHE A 1 102 ? -18.056 -0.672 28.993 1.00 87.88 102 PHE A CA 1
ATOM 815 C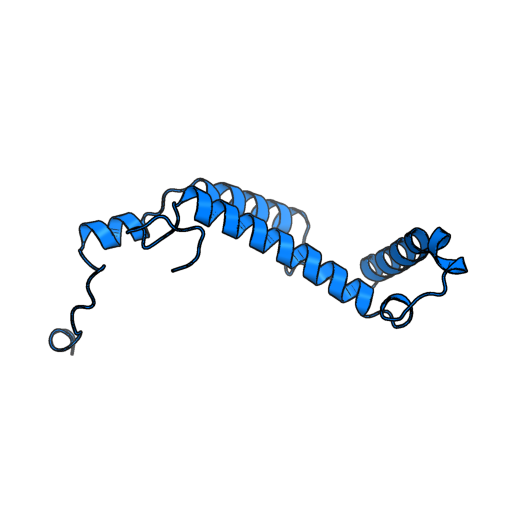 C . PHE A 1 102 ? -17.776 0.691 29.650 1.00 87.88 102 PHE A C 1
ATOM 817 O O . PHE A 1 102 ? -18.092 0.894 30.821 1.00 87.88 102 PHE A O 1
ATOM 824 N N . ILE A 1 103 ? -17.197 1.644 28.912 1.00 86.06 103 ILE A N 1
ATOM 825 C CA . ILE A 1 103 ? -16.905 2.992 29.428 1.00 86.06 103 ILE A CA 1
ATOM 826 C C . ILE A 1 103 ? -18.204 3.759 29.719 1.00 86.06 103 ILE A C 1
ATOM 828 O O . ILE A 1 103 ? -18.267 4.505 30.699 1.00 86.06 103 ILE A O 1
ATOM 832 N N . GLU A 1 104 ? -19.221 3.604 28.869 1.00 85.12 104 GLU A N 1
ATOM 833 C CA . GLU A 1 104 ? -20.541 4.218 29.053 1.00 85.12 104 GLU A CA 1
ATOM 834 C C . GLU A 1 104 ? -21.276 3.619 30.260 1.00 85.12 104 GLU A C 1
ATOM 836 O O . GLU A 1 104 ? -21.743 4.378 31.107 1.00 85.12 104 GLU A O 1
ATOM 841 N N . GLU A 1 105 ? -21.282 2.291 30.397 1.00 88.69 105 GLU A N 1
ATOM 842 C CA . GLU A 1 105 ? -21.903 1.567 31.514 1.00 88.69 105 GLU A CA 1
ATOM 843 C C . GLU A 1 105 ? -21.248 1.902 32.862 1.00 88.69 105 GLU A C 1
ATOM 845 O O . GLU A 1 105 ? -21.930 2.188 33.843 1.00 88.69 105 GLU A O 1
ATOM 850 N N . ASN A 1 106 ? -19.915 1.951 32.907 1.00 87.75 106 ASN A N 1
ATOM 851 C CA . ASN A 1 106 ? -19.165 2.200 34.142 1.00 87.75 106 ASN A CA 1
ATOM 852 C C . ASN A 1 106 ? -18.919 3.696 34.411 1.00 87.75 106 ASN A C 1
ATOM 854 O O . ASN A 1 106 ? -18.219 4.057 35.357 1.00 87.75 106 ASN A O 1
ATOM 858 N N . GLY A 1 107 ? -19.446 4.597 33.573 1.00 81.81 107 GLY A N 1
ATOM 859 C CA . GLY A 1 107 ? -19.283 6.044 33.742 1.00 81.81 107 GLY A CA 1
ATOM 860 C C . GLY A 1 107 ? -17.825 6.531 33.709 1.00 81.81 107 GLY A C 1
ATOM 861 O O . GLY A 1 107 ? -17.535 7.628 34.200 1.00 81.81 107 GLY A O 1
ATOM 862 N N . LEU A 1 108 ? -16.920 5.756 33.096 1.00 80.38 108 LEU A N 1
ATOM 863 C CA . LEU A 1 108 ? -15.464 5.983 33.047 1.00 80.38 108 LEU A CA 1
ATOM 864 C C . LEU A 1 108 ? -15.058 7.150 32.127 1.00 80.38 108 LEU A C 1
ATOM 866 O O . LEU A 1 108 ? -13.886 7.490 31.998 1.00 80.38 108 LEU A O 1
ATOM 870 N N . GLN A 1 109 ? -16.042 7.801 31.502 1.00 71.06 109 GLN A N 1
ATOM 871 C CA . GLN A 1 109 ? -15.887 9.022 30.706 1.00 71.06 109 GLN A CA 1
ATOM 872 C C . GLN A 1 109 ? -15.417 10.220 31.554 1.00 71.06 109 GLN A C 1
ATOM 874 O O . GLN A 1 109 ? -14.917 11.216 31.023 1.00 71.06 109 GLN A O 1
ATOM 879 N N . ARG A 1 110 ? -15.638 10.166 32.876 1.00 66.06 110 ARG A N 1
ATOM 880 C CA . ARG A 1 110 ? -15.223 11.202 33.823 1.00 66.06 110 ARG A CA 1
ATOM 881 C C . ARG A 1 110 ? -13.811 10.885 34.304 1.00 66.06 110 ARG A C 1
ATOM 883 O O . ARG A 1 110 ? -13.573 9.806 34.834 1.00 66.06 110 ARG A O 1
ATOM 890 N N . LYS A 1 111 ? -12.890 11.849 34.182 1.00 58.34 111 LYS A N 1
ATOM 891 C CA . LYS A 1 111 ? -11.641 11.847 34.958 1.00 58.34 111 LYS A CA 1
ATOM 892 C C . LYS A 1 111 ? -12.018 11.963 36.436 1.00 58.34 111 LYS A C 1
ATOM 894 O O . LYS A 1 111 ? -12.049 13.061 36.981 1.00 58.34 111 LYS A O 1
ATOM 899 N N . VAL A 1 112 ? -12.364 10.851 37.076 1.00 51.72 112 VAL A N 1
ATOM 900 C CA . VAL A 1 112 ? -12.304 10.778 38.530 1.00 51.72 112 VAL A CA 1
ATOM 901 C C . VAL A 1 112 ? -10.822 10.907 38.845 1.00 51.72 112 VAL A C 1
ATOM 903 O O . VAL A 1 112 ? -10.008 10.136 38.340 1.00 51.72 112 VAL A O 1
ATOM 906 N N . LEU A 1 113 ? -10.462 11.959 39.576 1.00 45.12 113 LEU A N 1
ATOM 907 C CA . LEU A 1 113 ? -9.145 12.103 40.178 1.00 45.12 113 LEU A CA 1
ATOM 908 C C . LEU A 1 113 ? -8.827 10.767 40.863 1.00 45.12 113 LEU A C 1
ATOM 910 O O . LEU A 1 113 ? -9.466 10.428 41.858 1.00 45.12 113 LEU A O 1
ATOM 914 N N . PHE A 1 114 ? -7.900 9.980 40.308 1.00 42.75 114 PHE A N 1
ATOM 915 C CA . PHE A 1 114 ? -7.357 8.784 40.953 1.00 42.75 114 PHE A CA 1
ATOM 916 C C . PHE A 1 114 ? -6.524 9.243 42.153 1.00 42.75 114 PHE A C 1
ATOM 918 O O . PHE A 1 114 ? -5.302 9.281 42.109 1.00 42.75 114 PHE A O 1
ATOM 925 N N . GLY A 1 115 ? -7.211 9.696 43.197 1.00 39.62 115 GLY A N 1
ATOM 926 C CA . GLY A 1 115 ? -6.618 10.261 44.397 1.00 39.62 115 GLY A CA 1
ATOM 927 C C . GLY A 1 115 ? -6.920 9.470 45.660 1.00 39.62 115 GLY A C 1
ATOM 928 O O . GLY A 1 115 ? -6.378 9.843 46.683 1.00 39.62 115 GLY A O 1
ATOM 929 N N . ASN A 1 116 ? -7.757 8.419 45.638 1.00 41.56 116 ASN A N 1
ATOM 930 C CA . ASN A 1 116 ? -8.160 7.757 46.892 1.00 41.56 116 ASN A CA 1
ATOM 931 C C . ASN A 1 116 ? -8.548 6.265 46.808 1.00 41.56 116 ASN A C 1
ATOM 933 O O . ASN A 1 116 ? -9.225 5.761 47.700 1.00 41.56 116 ASN A O 1
ATOM 937 N N . GLN A 1 117 ? -8.117 5.513 45.789 1.00 41.00 117 GLN A N 1
ATOM 938 C CA . GLN A 1 117 ? -8.432 4.070 45.716 1.00 41.00 117 GLN A CA 1
ATOM 939 C C . GLN A 1 117 ? -7.248 3.158 45.373 1.00 41.00 117 GLN A C 1
ATOM 941 O O . GLN A 1 117 ? -7.434 2.032 44.929 1.00 41.00 117 GLN A O 1
ATOM 946 N N . LEU A 1 118 ? -6.029 3.619 45.666 1.00 38.41 118 LEU A N 1
ATOM 947 C CA . LEU A 1 118 ? -4.793 2.821 45.640 1.00 38.41 118 LEU A CA 1
ATOM 948 C C . LEU A 1 118 ? -4.389 2.286 47.032 1.00 38.41 118 LEU A C 1
ATOM 950 O O . LEU A 1 118 ? -3.237 1.943 47.248 1.00 38.41 118 LEU A O 1
ATOM 954 N N . LEU A 1 119 ? -5.330 2.196 47.981 1.00 42.34 119 LEU A N 1
ATOM 955 C CA . LEU A 1 119 ? -5.077 1.750 49.365 1.00 42.34 119 LEU A CA 1
ATOM 956 C C . LEU A 1 119 ? -5.810 0.454 49.764 1.00 42.34 119 LEU A C 1
ATOM 958 O O . LEU A 1 119 ? -6.001 0.194 50.946 1.00 42.34 119 LEU A O 1
ATOM 962 N N . LYS A 1 120 ? -6.237 -0.377 48.804 1.00 38.06 120 LYS A N 1
ATOM 963 C CA . LYS A 1 120 ? -6.863 -1.683 49.115 1.00 38.06 120 LYS A CA 1
ATOM 964 C C . LYS A 1 120 ? -6.185 -2.912 48.506 1.00 38.06 120 LYS A C 1
ATOM 966 O O . LYS A 1 120 ? -6.726 -4.000 48.635 1.00 38.06 120 LYS A O 1
ATOM 971 N N . TRP A 1 121 ? -5.010 -2.748 47.903 1.00 33.16 121 TRP A N 1
ATOM 972 C CA . TRP A 1 121 ? -4.197 -3.868 47.412 1.00 33.16 121 TRP A CA 1
ATOM 973 C C . TRP A 1 121 ? -2.696 -3.621 47.647 1.00 33.16 121 TRP A C 1
ATOM 975 O O . TRP A 1 121 ? -1.891 -3.794 46.735 1.00 33.16 121 TRP A O 1
ATOM 985 N N . CYS A 1 122 ? -2.347 -3.172 48.859 1.00 40.00 122 CYS A N 1
ATOM 986 C CA . CYS A 1 122 ? -1.062 -3.540 49.460 1.00 40.00 122 CYS A CA 1
ATOM 987 C C . CYS A 1 122 ? -1.225 -4.910 50.118 1.00 40.00 122 CYS A C 1
ATOM 989 O O . CYS A 1 122 ? -2.315 -5.128 50.700 1.00 40.00 122 CYS A O 1
#